Protein AF-A0A101EPQ9-F1 (afdb_monomer_lite)

Structure (mmCIF, N/CA/C/O backbone):
data_AF-A0A101EPQ9-F1
#
_entry.id   AF-A0A101EPQ9-F1
#
loop_
_atom_site.group_PDB
_atom_site.id
_atom_site.type_symbol
_atom_site.label_atom_id
_atom_site.label_alt_id
_atom_site.label_comp_id
_atom_site.label_asym_id
_atom_site.label_entity_id
_atom_site.label_seq_id
_atom_site.pdbx_PDB_ins_code
_atom_site.Cartn_x
_atom_site.Cartn_y
_atom_site.Cartn_z
_atom_site.occupancy
_atom_site.B_iso_or_equiv
_atom_site.auth_seq_id
_atom_site.auth_comp_id
_atom_site.auth_asym_id
_atom_site.auth_atom_id
_atom_site.pdbx_PDB_model_num
ATOM 1 N N . GLU A 1 1 ? -20.419 1.099 19.553 1.00 45.31 1 GLU A N 1
ATOM 2 C CA . GLU A 1 1 ? -19.718 1.010 20.849 1.00 45.31 1 GLU A CA 1
ATOM 3 C C . GLU A 1 1 ? -18.507 1.923 20.828 1.00 45.31 1 GLU A C 1
ATOM 5 O O . GLU A 1 1 ? -17.757 1.906 19.863 1.00 45.31 1 GLU A O 1
ATOM 10 N N . HIS A 1 2 ? -18.383 2.793 21.827 1.00 46.62 2 HIS A N 1
ATOM 11 C CA . HIS A 1 2 ? -17.164 3.565 22.075 1.00 46.62 2 HIS A CA 1
ATOM 12 C C . HIS A 1 2 ? -16.152 2.595 22.698 1.00 46.62 2 HIS A C 1
ATOM 14 O O . HIS A 1 2 ? -16.555 1.888 23.612 1.00 46.62 2 HIS A O 1
ATOM 20 N N . PHE A 1 3 ? -14.903 2.540 22.218 1.00 60.88 3 PHE A N 1
ATOM 21 C CA . PHE A 1 3 ? -13.812 1.714 22.769 1.00 60.88 3 PHE A CA 1
ATOM 22 C C . PHE A 1 3 ? -12.995 2.548 23.778 1.00 60.88 3 PHE A C 1
ATOM 24 O O . PHE A 1 3 ? -11.964 3.107 23.402 1.00 60.88 3 PHE A O 1
ATOM 31 N N . PRO A 1 4 ? -13.426 2.726 25.039 1.00 56.06 4 PRO A N 1
ATOM 32 C CA . PRO A 1 4 ? -12.902 3.780 25.904 1.00 56.06 4 PRO A CA 1
ATOM 33 C C . PRO A 1 4 ? -11.566 3.378 26.555 1.00 56.06 4 PRO A C 1
ATOM 35 O O . PRO A 1 4 ? -10.824 4.247 27.000 1.00 56.06 4 PRO A O 1
ATOM 38 N N . ASP A 1 5 ? -11.228 2.080 26.549 1.00 73.75 5 ASP A N 1
ATOM 39 C CA . ASP A 1 5 ? -10.081 1.507 27.269 1.00 73.75 5 ASP A CA 1
ATOM 40 C C . ASP A 1 5 ? -9.004 0.876 26.365 1.00 73.75 5 ASP A C 1
ATOM 42 O O . ASP A 1 5 ? -8.098 0.192 26.853 1.00 73.75 5 ASP A O 1
ATOM 46 N N . SER A 1 6 ? -9.039 1.115 25.048 1.00 89.00 6 SER A N 1
ATOM 47 C CA . SER A 1 6 ? -8.022 0.566 24.140 1.00 89.00 6 SER A CA 1
ATOM 48 C C . SER A 1 6 ? -6.622 1.108 24.475 1.00 89.00 6 SER A C 1
ATOM 50 O O . SER A 1 6 ? -6.304 2.292 24.303 1.00 89.00 6 SER A O 1
ATOM 52 N N . LYS A 1 7 ? -5.734 0.211 24.929 1.00 93.69 7 LYS A N 1
ATOM 53 C CA . LYS A 1 7 ? -4.316 0.521 25.175 1.00 93.69 7 LYS A CA 1
ATOM 54 C C . LYS A 1 7 ? -3.633 1.004 23.895 1.00 93.69 7 LYS A C 1
ATOM 56 O O . LYS A 1 7 ? -2.824 1.929 23.960 1.00 93.69 7 LYS A O 1
ATOM 61 N N . LEU A 1 8 ? -3.935 0.371 22.761 1.00 94.75 8 LEU A N 1
ATOM 62 C CA . LEU A 1 8 ? -3.335 0.699 21.470 1.00 94.75 8 LEU A CA 1
ATOM 63 C C . LEU A 1 8 ? -3.791 2.066 20.972 1.00 94.75 8 LEU A C 1
ATOM 65 O O . LEU A 1 8 ? -2.949 2.850 20.543 1.00 94.75 8 LEU A O 1
ATOM 69 N N . PHE A 1 9 ? -5.073 2.396 21.131 1.00 94.88 9 PHE A N 1
ATOM 70 C CA . PHE A 1 9 ? -5.587 3.726 20.822 1.00 94.88 9 PHE A CA 1
ATOM 71 C C . PHE A 1 9 ? -4.872 4.806 21.639 1.00 94.88 9 PHE A C 1
ATOM 73 O O . PHE A 1 9 ? -4.343 5.758 21.073 1.00 94.88 9 PHE A O 1
ATOM 80 N N . ARG A 1 10 ? -4.734 4.616 22.960 1.00 95.25 10 ARG A N 1
ATOM 81 C CA . ARG A 1 10 ? -4.016 5.570 23.823 1.00 95.25 10 ARG A CA 1
ATOM 82 C C . ARG A 1 10 ? -2.559 5.773 23.398 1.00 95.25 10 ARG A C 1
ATOM 84 O O . ARG A 1 10 ? -2.060 6.895 23.453 1.00 95.25 10 ARG A O 1
ATOM 91 N N . ILE A 1 11 ? -1.874 4.701 22.995 1.00 95.38 11 ILE A N 1
ATOM 92 C CA . ILE A 1 11 ? -0.500 4.780 22.481 1.00 95.38 11 ILE A CA 1
ATOM 93 C C . ILE A 1 11 ? -0.467 5.549 21.155 1.00 95.38 11 ILE A C 1
ATOM 95 O O . ILE A 1 11 ? 0.345 6.462 21.018 1.00 95.38 11 ILE A O 1
ATOM 99 N N . ALA A 1 12 ? -1.351 5.220 20.209 1.00 95.88 12 ALA A N 1
ATOM 100 C CA . ALA A 1 12 ? -1.421 5.873 18.904 1.00 95.88 12 ALA A CA 1
ATOM 101 C C . ALA A 1 12 ? -1.694 7.380 19.030 1.00 95.88 12 ALA A C 1
ATOM 103 O O . ALA A 1 12 ? -0.976 8.179 18.433 1.00 95.88 12 ALA A O 1
ATOM 104 N N . SER A 1 13 ? -2.641 7.779 19.883 1.00 94.88 13 SER A N 1
ATOM 105 C CA . SER A 1 13 ? -2.959 9.192 20.122 1.00 94.88 13 SER A CA 1
ATOM 106 C C . SER A 1 13 ? -1.809 9.957 20.778 1.00 94.88 13 SER A C 1
ATOM 108 O O . SER A 1 13 ? -1.526 11.090 20.397 1.00 94.88 13 SER A O 1
ATOM 110 N N . LYS A 1 14 ? -1.092 9.346 21.733 1.00 95.06 14 LYS A N 1
ATOM 111 C CA . LYS A 1 14 ? 0.096 9.973 22.340 1.00 95.06 14 LYS A CA 1
ATOM 112 C C . LYS A 1 14 ? 1.255 10.105 21.353 1.00 95.06 14 LYS A C 1
ATOM 114 O O . LYS A 1 14 ? 1.988 11.091 21.403 1.00 95.06 14 LYS A O 1
ATOM 119 N N . LEU A 1 15 ? 1.413 9.134 20.455 1.00 94.12 15 LEU A N 1
ATOM 120 C CA . LEU A 1 15 ? 2.401 9.194 19.383 1.00 94.12 15 LEU A CA 1
ATOM 121 C C . LEU A 1 15 ? 2.076 10.317 18.389 1.00 94.12 15 LEU A C 1
ATOM 123 O O . LEU A 1 15 ? 2.967 11.090 18.044 1.00 94.12 15 LEU A O 1
ATOM 127 N N . GLU A 1 16 ? 0.815 10.443 17.969 1.00 94.88 16 GLU A N 1
ATOM 128 C CA . GLU A 1 16 ? 0.356 11.551 17.126 1.00 94.88 16 GLU A CA 1
ATOM 129 C C . GLU A 1 16 ? 0.611 12.908 17.791 1.00 94.88 16 GLU A C 1
ATOM 131 O O . GLU A 1 16 ? 1.248 13.769 17.185 1.00 94.88 16 GLU A O 1
ATOM 136 N N . GLU A 1 17 ? 0.191 13.082 19.049 1.00 95.00 17 GLU A N 1
ATOM 137 C CA . GLU A 1 17 ? 0.400 14.317 19.816 1.00 95.00 17 GLU A 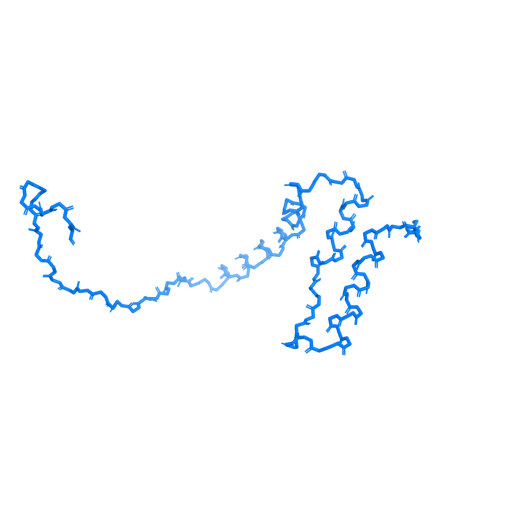CA 1
ATOM 138 C C . GLU A 1 17 ? 1.881 14.714 19.833 1.00 95.00 17 GLU A C 1
ATOM 140 O O . GLU A 1 17 ? 2.225 15.872 19.582 1.00 95.00 17 GLU A O 1
ATOM 145 N N . TYR A 1 18 ? 2.771 13.746 20.067 1.00 94.31 18 TYR A N 1
ATOM 146 C CA . TYR A 1 18 ? 4.210 13.971 20.061 1.00 94.31 18 TYR A CA 1
ATOM 147 C C . TYR A 1 18 ? 4.735 14.372 18.675 1.00 94.31 18 TYR A C 1
ATOM 149 O O . TYR A 1 18 ? 5.464 15.360 18.569 1.00 94.31 18 TYR A O 1
ATOM 157 N N . ILE A 1 19 ? 4.366 13.648 17.613 1.00 93.19 19 ILE A N 1
ATOM 158 C CA . ILE A 1 19 ? 4.818 13.926 16.238 1.00 93.19 19 ILE A CA 1
ATOM 159 C C . ILE A 1 19 ? 4.373 15.324 15.791 1.00 93.19 19 ILE A C 1
ATOM 161 O O . ILE A 1 19 ? 5.189 16.097 15.278 1.00 93.19 19 ILE A O 1
ATOM 165 N N . VAL A 1 20 ? 3.102 15.661 16.030 1.00 92.81 20 VAL A N 1
ATOM 166 C CA . VAL A 1 20 ? 2.505 16.944 15.639 1.00 92.81 20 VAL A CA 1
ATOM 167 C C . VAL A 1 20 ? 3.118 18.094 16.434 1.00 92.81 20 VAL A C 1
ATOM 169 O O . VAL A 1 20 ? 3.541 19.090 15.844 1.00 92.81 20 VAL A O 1
ATOM 172 N N . SER A 1 21 ? 3.235 17.951 17.758 1.00 94.06 21 SER A N 1
ATOM 173 C CA . SER A 1 21 ? 3.770 19.011 18.626 1.00 94.06 21 SER A CA 1
ATOM 174 C C . SER A 1 21 ? 5.240 19.312 18.343 1.00 94.06 21 SER A C 1
ATOM 176 O O . SER A 1 21 ? 5.653 20.469 18.378 1.00 94.06 21 SER A O 1
ATOM 178 N N . ASN A 1 22 ? 6.032 18.288 18.011 1.00 92.94 22 ASN A N 1
ATOM 179 C CA . ASN A 1 22 ? 7.457 18.445 17.716 1.00 92.94 22 ASN A CA 1
ATOM 180 C C . ASN A 1 22 ? 7.745 18.747 16.237 1.00 92.94 22 ASN A C 1
ATOM 182 O O . ASN A 1 22 ? 8.913 18.870 15.867 1.00 92.94 22 ASN A O 1
ATOM 186 N N . LYS A 1 23 ? 6.710 18.863 15.387 1.00 86.69 23 LYS A N 1
ATOM 187 C CA . LYS A 1 23 ? 6.825 19.122 13.939 1.00 86.69 23 LYS A CA 1
ATOM 188 C C . LYS A 1 23 ? 7.907 18.266 13.279 1.00 86.69 23 LYS A C 1
ATOM 190 O O . LYS A 1 23 ? 8.728 18.772 12.510 1.00 86.69 23 LYS A O 1
ATOM 195 N N . ILE A 1 24 ? 7.940 16.971 13.604 1.00 83.75 24 ILE A N 1
ATOM 196 C CA . ILE A 1 24 ? 9.020 16.075 13.178 1.00 83.75 24 ILE A CA 1
ATOM 197 C C . ILE A 1 24 ? 9.041 16.017 11.648 1.00 83.75 24 ILE A C 1
ATOM 199 O O . ILE A 1 24 ? 8.236 15.331 11.029 1.00 83.75 24 ILE A O 1
ATOM 203 N N . LYS A 1 25 ? 9.967 16.761 11.033 1.00 86.88 25 LYS A N 1
ATOM 204 C CA . LYS A 1 25 ? 10.194 16.807 9.578 1.00 86.88 25 LYS A CA 1
ATOM 205 C C . LYS A 1 25 ? 8.941 17.117 8.733 1.00 86.88 25 LYS A C 1
ATOM 207 O O . LYS A 1 25 ? 8.896 16.720 7.574 1.00 86.88 25 LYS A O 1
ATOM 212 N N . ASN A 1 26 ? 7.937 17.807 9.285 1.00 88.12 26 ASN A N 1
ATOM 213 C CA . ASN A 1 26 ? 6.618 17.995 8.648 1.00 88.12 26 ASN A CA 1
ATOM 214 C C . ASN A 1 26 ? 5.939 16.673 8.224 1.00 88.12 26 ASN A C 1
ATOM 216 O O . ASN A 1 26 ? 5.193 16.634 7.247 1.00 88.12 26 ASN A O 1
ATOM 220 N N . ILE A 1 27 ? 6.210 15.584 8.947 1.00 91.31 27 ILE A N 1
ATOM 221 C CA . ILE A 1 27 ? 5.585 14.277 8.747 1.00 91.31 27 ILE A CA 1
ATOM 222 C C . ILE A 1 27 ? 4.403 14.165 9.709 1.00 91.31 27 ILE A C 1
ATOM 224 O O . ILE A 1 27 ? 4.546 14.419 10.903 1.00 91.31 27 ILE A O 1
ATOM 228 N N . TYR A 1 28 ? 3.249 13.760 9.186 1.00 93.00 28 TYR A N 1
ATOM 229 C CA . TYR A 1 28 ? 2.018 13.558 9.948 1.00 93.00 28 TYR A CA 1
ATOM 230 C C . TYR A 1 28 ? 1.595 12.087 9.890 1.00 93.00 28 TYR A C 1
ATOM 232 O O . TYR A 1 28 ? 1.933 11.402 8.918 1.00 93.00 28 TYR A O 1
ATOM 240 N N . PRO A 1 29 ? 0.856 11.587 10.896 1.00 94.12 29 PRO A N 1
ATOM 241 C CA . PRO A 1 29 ? 0.251 10.266 10.816 1.00 94.12 29 PRO A CA 1
ATOM 242 C C . PRO A 1 29 ? -0.607 10.105 9.563 1.00 94.12 29 PRO A C 1
ATOM 244 O O . PRO A 1 29 ? -1.399 10.981 9.216 1.00 94.12 29 PRO A O 1
ATOM 247 N N . ASN A 1 30 ? -0.453 8.973 8.884 1.00 95.56 30 ASN A N 1
ATOM 248 C CA . ASN A 1 30 ? -1.305 8.599 7.764 1.00 95.56 30 ASN A CA 1
ATOM 249 C C . ASN A 1 30 ? -2.472 7.709 8.247 1.00 95.56 30 ASN A C 1
ATOM 251 O O . ASN A 1 30 ? -2.610 7.407 9.435 1.00 95.56 30 ASN A O 1
ATOM 255 N N . VAL A 1 31 ? -3.305 7.256 7.307 1.00 96.06 31 VAL A N 1
ATOM 256 C CA . VAL A 1 31 ? -4.468 6.392 7.582 1.00 96.06 31 VAL A CA 1
ATOM 257 C C . VAL A 1 31 ? -4.109 5.063 8.273 1.00 96.06 31 VAL A C 1
ATOM 259 O O . VAL A 1 31 ? -4.939 4.487 8.982 1.00 96.06 31 VAL A O 1
ATOM 262 N N . ASP A 1 32 ? -2.877 4.575 8.111 1.00 96.75 32 ASP A N 1
ATOM 263 C CA . ASP A 1 32 ? -2.444 3.269 8.618 1.00 96.75 32 ASP A CA 1
ATOM 264 C C . ASP A 1 32 ? -2.263 3.261 10.144 1.00 96.75 32 ASP A C 1
ATOM 266 O O . ASP A 1 32 ? -2.444 2.219 10.782 1.00 96.75 32 ASP A O 1
ATOM 270 N N . LEU A 1 33 ? -1.981 4.423 10.756 1.00 95.69 33 LEU A N 1
ATOM 271 C CA . LEU A 1 33 ? -1.832 4.524 12.211 1.00 95.69 33 LEU A CA 1
ATOM 272 C C . LEU A 1 33 ? -3.112 4.075 12.924 1.00 95.69 33 LEU A C 1
ATOM 274 O O . LEU A 1 33 ? -3.062 3.226 13.807 1.00 95.69 33 LEU A O 1
ATOM 278 N N . TYR A 1 34 ? -4.260 4.620 12.526 1.00 95.62 34 TYR A N 1
ATOM 279 C CA . TYR A 1 34 ? -5.523 4.340 13.205 1.00 95.62 34 TYR A CA 1
ATOM 280 C C . TYR A 1 34 ? -6.249 3.117 12.644 1.00 95.62 34 TYR A C 1
ATOM 282 O O . TYR A 1 34 ? -6.924 2.421 13.400 1.00 95.62 34 TYR A O 1
ATOM 290 N N . SER A 1 35 ? -6.091 2.803 11.354 1.00 96.19 35 SER A N 1
ATOM 291 C CA . SER A 1 35 ? -6.690 1.583 10.793 1.00 96.19 35 SER A CA 1
ATOM 292 C C . SER A 1 35 ? -6.060 0.307 11.359 1.00 96.19 35 SER A C 1
ATOM 294 O O . SER A 1 35 ? -6.786 -0.650 11.610 1.00 96.19 35 SER A O 1
ATOM 296 N N . SER A 1 36 ? -4.756 0.296 11.662 1.00 95.06 36 SER A N 1
ATOM 297 C CA . SER A 1 36 ? -4.121 -0.851 12.331 1.00 95.06 36 SER A CA 1
ATOM 298 C C . SER A 1 36 ? -4.636 -1.068 13.758 1.00 95.06 36 SER A C 1
ATOM 300 O O . SER A 1 36 ? -4.914 -2.206 14.133 1.00 95.06 36 SER A O 1
ATOM 302 N N . VAL A 1 37 ? -4.833 0.010 14.531 1.00 95.44 37 VAL A N 1
ATOM 303 C CA . VAL A 1 37 ? -5.483 -0.058 15.852 1.00 95.44 37 VAL A CA 1
ATOM 304 C C . VAL A 1 37 ? -6.895 -0.614 15.708 1.00 95.44 37 VAL A C 1
ATOM 306 O O . VAL A 1 37 ? -7.249 -1.555 16.405 1.00 95.44 37 VAL A O 1
ATOM 309 N N . LEU A 1 38 ? -7.681 -0.089 14.765 1.00 94.25 38 LEU A N 1
ATOM 310 C CA . LEU A 1 38 ? -9.046 -0.553 14.528 1.00 94.25 38 LEU A CA 1
ATOM 311 C C . LEU A 1 38 ? -9.100 -2.048 14.182 1.00 94.25 38 LEU A C 1
ATOM 313 O O . LEU A 1 38 ? -9.919 -2.767 14.743 1.00 94.25 38 LEU A O 1
ATOM 317 N N . PHE A 1 39 ? -8.246 -2.533 13.278 1.00 95.69 39 PHE A N 1
ATOM 318 C CA . PHE A 1 39 ? -8.248 -3.947 12.897 1.00 95.69 39 PHE A CA 1
ATOM 319 C C . PHE A 1 39 ? -7.846 -4.871 14.049 1.00 95.69 39 PHE A C 1
ATOM 321 O O . PHE A 1 39 ? -8.427 -5.949 14.176 1.00 95.69 39 PHE A O 1
ATOM 328 N N . GLU A 1 40 ? -6.907 -4.448 14.901 1.00 94.88 40 GLU A N 1
ATOM 329 C CA . GLU A 1 40 ? -6.552 -5.208 16.102 1.00 94.88 40 GLU A CA 1
ATOM 330 C C . GLU A 1 40 ? -7.720 -5.257 17.098 1.00 94.88 40 GLU A C 1
ATOM 332 O O . GLU A 1 40 ? -8.053 -6.329 17.596 1.00 94.88 40 GLU A O 1
ATOM 337 N N . GLU A 1 41 ? -8.380 -4.123 17.356 1.00 93.00 41 GLU A N 1
ATOM 338 C CA . GLU A 1 41 ? -9.530 -4.053 18.273 1.00 93.00 41 GLU A CA 1
ATOM 339 C C . GLU A 1 41 ? -10.738 -4.854 17.753 1.00 93.00 41 GLU A C 1
ATOM 341 O O . GLU A 1 41 ? -11.518 -5.388 18.537 1.00 93.00 41 GLU A O 1
ATOM 346 N N . LEU A 1 42 ? -10.870 -4.999 16.431 1.00 93.94 42 LEU A N 1
ATOM 347 C CA . LEU A 1 42 ? -11.855 -5.879 15.791 1.00 93.94 42 LEU A CA 1
ATOM 348 C C . LEU A 1 42 ? -11.446 -7.366 15.799 1.00 93.94 42 LEU A C 1
ATOM 350 O O . LEU A 1 42 ? -12.214 -8.212 15.342 1.00 93.94 42 LEU A O 1
ATOM 354 N N . GLY A 1 43 ? -10.258 -7.701 16.312 1.00 95.12 43 GLY A N 1
ATOM 355 C CA . GLY A 1 43 ? -9.787 -9.076 16.471 1.00 95.12 43 GLY A CA 1
ATOM 356 C C . GLY A 1 43 ? -9.247 -9.722 15.194 1.00 95.12 43 GLY A C 1
ATOM 357 O O . GLY A 1 43 ? -9.126 -10.948 15.135 1.00 95.12 43 GLY A O 1
ATOM 358 N N . PHE A 1 44 ? -8.916 -8.939 14.164 1.00 96.69 44 PHE A N 1
ATOM 359 C CA . PHE A 1 44 ? -8.304 -9.497 12.962 1.00 96.69 44 PHE A CA 1
ATOM 360 C C . PHE A 1 44 ? -6.843 -9.898 13.219 1.00 96.69 44 PHE A C 1
ATOM 362 O O . PHE A 1 44 ? -6.086 -9.138 13.826 1.00 96.69 44 PHE A O 1
ATOM 369 N N . PRO A 1 45 ? -6.387 -11.050 12.699 1.00 96.88 45 PRO A N 1
ATOM 370 C CA . PRO A 1 45 ? -4.970 -11.391 12.688 1.00 96.88 45 PRO A CA 1
ATOM 371 C C . PRO A 1 45 ? -4.143 -10.329 11.946 1.00 96.88 45 PRO A C 1
ATOM 373 O O . PRO A 1 45 ? -4.494 -9.925 10.837 1.00 96.88 45 PRO A O 1
ATOM 376 N N . ARG A 1 46 ? -3.002 -9.905 12.505 1.00 94.69 46 ARG A N 1
ATOM 377 C CA . ARG A 1 46 ? -2.153 -8.848 11.907 1.00 94.69 46 ARG A CA 1
ATOM 378 C C . ARG A 1 46 ? -1.676 -9.156 10.490 1.00 94.69 46 ARG A C 1
ATOM 380 O O . ARG A 1 46 ? -1.554 -8.254 9.666 1.00 94.69 46 ARG A O 1
ATOM 387 N N . ASN A 1 47 ? -1.441 -10.430 10.180 1.00 97.12 47 ASN A N 1
ATOM 388 C CA . ASN A 1 47 ? -1.077 -10.87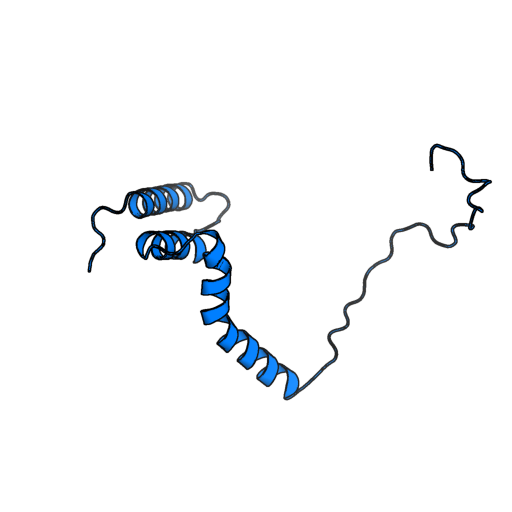0 8.832 1.00 97.12 47 ASN A CA 1
ATOM 389 C C . ASN A 1 47 ? -2.211 -10.684 7.801 1.00 97.12 47 ASN A C 1
ATOM 391 O O . ASN A 1 47 ? -1.961 -10.828 6.608 1.00 97.12 47 ASN A O 1
ATOM 395 N N . MET A 1 48 ? -3.432 -10.339 8.228 1.00 97.75 48 MET A N 1
ATOM 396 C CA . MET A 1 48 ? -4.563 -10.034 7.347 1.00 97.75 48 MET A CA 1
ATOM 397 C C . MET A 1 48 ? -4.753 -8.537 7.066 1.00 97.75 48 MET A C 1
ATOM 399 O O . MET A 1 48 ? -5.569 -8.199 6.211 1.00 97.75 48 MET A O 1
ATOM 403 N N . PHE A 1 49 ? -4.024 -7.621 7.712 1.00 97.50 49 PHE A N 1
ATOM 404 C CA . PHE A 1 49 ? -4.282 -6.176 7.573 1.00 97.50 49 PHE A CA 1
ATOM 405 C C . PHE A 1 49 ? -4.140 -5.686 6.124 1.00 97.50 49 PHE A C 1
ATOM 407 O O . PHE A 1 49 ? -4.990 -4.951 5.622 1.00 97.50 49 PHE A O 1
ATOM 414 N N . THR A 1 50 ? -3.120 -6.161 5.405 1.00 97.62 50 THR A N 1
ATOM 415 C CA . THR A 1 50 ? -2.941 -5.847 3.979 1.00 97.62 50 THR A CA 1
ATOM 416 C C . THR A 1 50 ? -4.068 -6.420 3.116 1.00 97.62 50 THR A C 1
ATOM 418 O O . THR A 1 50 ? -4.491 -5.782 2.153 1.00 97.62 50 THR A O 1
ATOM 421 N N . ALA A 1 51 ? -4.598 -7.595 3.469 1.00 97.88 51 ALA A N 1
ATOM 422 C CA . ALA A 1 51 ? -5.738 -8.178 2.768 1.00 97.88 51 ALA A CA 1
ATOM 423 C C . ALA A 1 51 ? -7.010 -7.344 2.991 1.00 97.88 51 ALA A C 1
ATOM 425 O O . ALA A 1 51 ? -7.702 -7.032 2.027 1.00 97.88 51 ALA A O 1
ATOM 426 N N . LEU A 1 52 ? -7.273 -6.897 4.225 1.00 97.44 52 LEU A N 1
ATOM 427 C CA . LEU A 1 52 ? -8.388 -5.995 4.542 1.00 97.44 52 LEU A CA 1
ATOM 428 C C . LEU A 1 52 ? -8.288 -4.682 3.759 1.00 97.44 52 LEU A C 1
ATOM 430 O O . LEU A 1 52 ? -9.260 -4.265 3.131 1.00 97.44 52 LEU A O 1
ATOM 434 N N . PHE A 1 53 ? -7.100 -4.079 3.700 1.00 97.62 53 PHE A N 1
ATOM 435 C CA . PHE A 1 53 ? -6.847 -2.920 2.845 1.00 97.62 53 PHE A CA 1
ATOM 436 C C . PHE A 1 53 ? -7.200 -3.199 1.375 1.00 97.62 53 PHE A C 1
ATOM 438 O O . PHE A 1 53 ? -7.878 -2.390 0.737 1.00 97.62 53 PHE A O 1
ATOM 445 N N . ALA A 1 54 ? -6.780 -4.350 0.840 1.00 98.19 54 ALA A N 1
ATOM 446 C CA . ALA A 1 54 ? -7.048 -4.724 -0.544 1.00 98.19 54 ALA A CA 1
ATOM 447 C C . ALA A 1 54 ? -8.55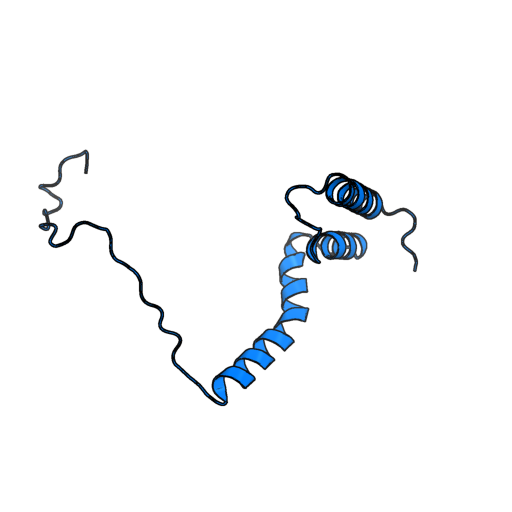2 -4.882 -0.824 1.00 98.19 54 ALA A C 1
ATOM 449 O O . ALA A 1 54 ? -9.010 -4.446 -1.879 1.00 98.19 54 ALA A O 1
ATOM 450 N N . THR A 1 55 ? -9.336 -5.413 0.127 1.00 97.94 55 THR A N 1
ATOM 451 C CA . THR A 1 55 ? -10.801 -5.527 -0.034 1.00 97.94 55 THR A CA 1
ATOM 452 C C . THR A 1 55 ? -11.483 -4.175 -0.233 1.00 97.94 55 THR A C 1
ATOM 454 O O . THR A 1 55 ? -12.390 -4.067 -1.051 1.00 97.94 55 THR A O 1
ATOM 457 N N . ALA A 1 56 ? -11.019 -3.125 0.449 1.00 96.81 56 ALA A N 1
ATOM 458 C CA . ALA A 1 56 ? -11.529 -1.774 0.239 1.00 96.81 56 ALA A CA 1
ATOM 459 C C . ALA A 1 56 ? -10.976 -1.157 -1.058 1.00 96.81 56 ALA A C 1
ATOM 461 O O . ALA A 1 56 ? -11.690 -0.473 -1.791 1.00 96.81 56 ALA A O 1
ATOM 462 N N . ARG A 1 57 ? -9.693 -1.394 -1.361 1.00 98.31 57 ARG A N 1
ATOM 463 C CA . ARG A 1 57 ? -8.996 -0.722 -2.465 1.00 98.31 57 ARG A CA 1
ATOM 464 C C . ARG A 1 57 ? -9.331 -1.282 -3.850 1.00 98.31 57 ARG A C 1
ATOM 466 O O . ARG A 1 57 ? -9.204 -0.545 -4.827 1.00 98.31 57 ARG A O 1
ATOM 473 N N . VAL A 1 58 ? -9.825 -2.519 -3.945 1.00 98.62 58 VAL A N 1
ATOM 474 C CA . VAL A 1 58 ? -10.174 -3.171 -5.222 1.00 98.62 58 VAL A CA 1
ATOM 475 C C . VAL A 1 58 ? -11.178 -2.376 -6.060 1.00 98.62 58 VAL A C 1
ATOM 477 O O . VAL A 1 58 ? -11.065 -2.352 -7.286 1.00 98.62 58 VAL A O 1
ATOM 480 N N . VAL A 1 59 ? -12.106 -1.657 -5.420 1.00 98.56 59 VAL A N 1
ATOM 481 C CA . VAL A 1 59 ? -13.066 -0.787 -6.119 1.00 98.56 59 VAL A CA 1
ATOM 482 C C . VAL A 1 59 ? -12.337 0.356 -6.826 1.00 98.56 59 VAL A C 1
ATOM 484 O O . VAL A 1 59 ? -12.560 0.586 -8.011 1.00 98.56 59 VAL A O 1
ATOM 487 N N . GLY A 1 60 ? -11.413 1.025 -6.130 1.00 98.56 60 GLY A N 1
ATOM 488 C CA . GLY A 1 60 ? -10.611 2.107 -6.702 1.00 98.56 60 GLY A CA 1
ATOM 489 C C . GLY A 1 60 ? -9.663 1.622 -7.798 1.00 98.56 60 GLY A C 1
ATOM 490 O O . GLY A 1 60 ? -9.558 2.261 -8.840 1.00 98.56 60 GLY A O 1
ATOM 491 N N . TRP A 1 61 ? -9.017 0.465 -7.609 1.00 98.75 61 TRP A N 1
ATOM 492 C CA . TRP A 1 61 ? -8.175 -0.138 -8.649 1.00 98.75 61 TRP A CA 1
ATOM 493 C C . TRP A 1 61 ? -8.970 -0.438 -9.917 1.00 98.75 61 TRP A C 1
ATOM 495 O O . TRP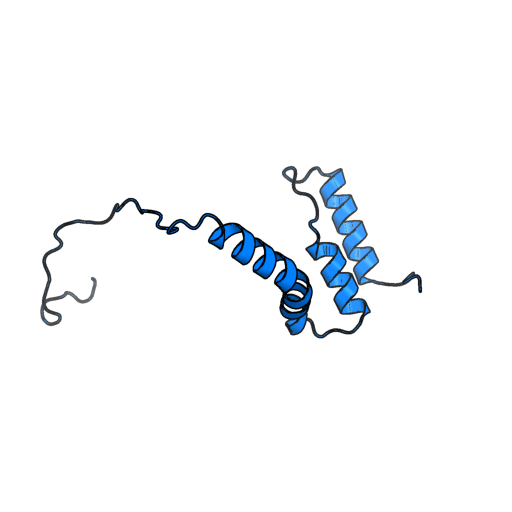 A 1 61 ? -8.542 -0.075 -11.008 1.00 98.75 61 TRP A O 1
ATOM 505 N N . THR A 1 62 ? -10.146 -1.049 -9.774 1.00 98.69 62 THR A N 1
ATOM 506 C CA . THR A 1 62 ? -11.003 -1.385 -10.917 1.00 98.69 62 THR A CA 1
ATOM 507 C C . THR A 1 62 ? -11.500 -0.123 -11.620 1.00 98.69 62 THR A C 1
ATOM 509 O O . THR A 1 62 ? -11.459 -0.056 -12.846 1.00 98.69 62 THR A O 1
ATOM 512 N N . ALA A 1 63 ? -11.902 0.901 -10.861 1.00 98.69 63 ALA A N 1
ATOM 513 C CA . ALA A 1 63 ? -12.323 2.184 -11.416 1.00 98.69 63 ALA A CA 1
ATOM 514 C C . ALA A 1 63 ? -11.205 2.853 -12.232 1.00 98.69 63 ALA A C 1
ATOM 516 O O . ALA A 1 63 ? -11.442 3.230 -13.376 1.00 98.69 63 ALA A O 1
ATOM 517 N N . HIS A 1 64 ? -9.981 2.925 -11.698 1.00 98.50 64 HIS A N 1
ATOM 518 C CA . HIS A 1 64 ? -8.845 3.498 -12.426 1.00 98.50 64 HIS A CA 1
ATOM 519 C C . HIS A 1 64 ? -8.453 2.687 -13.662 1.00 98.50 64 HIS A C 1
ATOM 521 O O . HIS A 1 64 ? -8.060 3.274 -14.665 1.00 98.50 64 HIS A O 1
ATOM 527 N N . VAL A 1 65 ? -8.573 1.355 -13.634 1.00 98.50 65 VAL A N 1
ATOM 528 C CA . VAL A 1 65 ? -8.353 0.536 -14.836 1.00 98.50 65 VAL A CA 1
ATOM 529 C C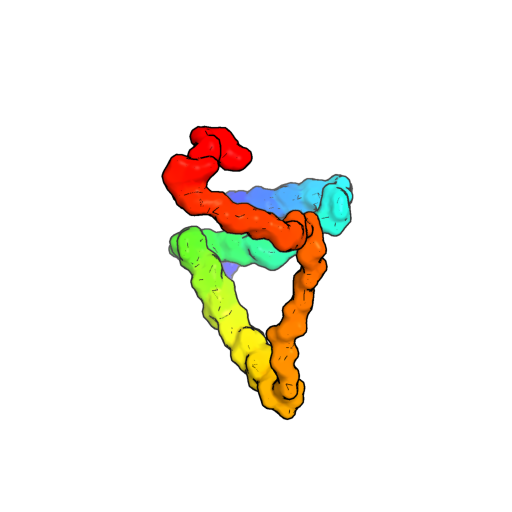 . VAL A 1 65 ? -9.386 0.877 -15.908 1.00 98.50 65 VAL A C 1
ATOM 531 O O . VAL A 1 65 ? -8.998 1.112 -17.047 1.00 98.50 65 VAL A O 1
ATOM 534 N N . ILE A 1 66 ? -10.674 0.948 -15.554 1.00 98.50 66 ILE A N 1
ATOM 535 C CA . ILE A 1 66 ? -11.756 1.307 -16.486 1.00 98.50 66 ILE A CA 1
ATOM 536 C C . ILE A 1 66 ? -11.541 2.714 -17.064 1.00 98.50 66 ILE A C 1
ATOM 538 O O . ILE A 1 66 ? -11.668 2.910 -18.271 1.00 98.50 66 ILE A O 1
ATOM 542 N N . GLU A 1 67 ? -11.184 3.676 -16.213 1.00 98.56 67 GLU A N 1
ATOM 543 C CA . GLU A 1 67 ? -10.853 5.044 -16.618 1.00 98.56 67 GLU A CA 1
ATOM 544 C C . GLU A 1 67 ? -9.678 5.056 -17.603 1.00 98.56 67 GLU A C 1
ATOM 546 O O . GLU A 1 67 ? -9.786 5.632 -18.684 1.00 98.56 67 GLU A O 1
ATOM 551 N N . TYR A 1 68 ? -8.592 4.348 -17.287 1.00 98.62 68 TYR A N 1
ATOM 552 C CA . TYR A 1 68 ? -7.394 4.314 -18.121 1.00 98.62 68 TYR A CA 1
ATOM 553 C C . TYR A 1 68 ? -7.638 3.686 -19.495 1.00 98.62 68 TYR A C 1
ATOM 555 O O . TYR A 1 68 ? -7.173 4.209 -20.504 1.00 98.62 68 TYR A O 1
ATOM 563 N N . VAL A 1 69 ? -8.383 2.576 -19.563 1.00 98.00 69 VAL A N 1
ATOM 564 C CA . VAL A 1 69 ? -8.626 1.889 -20.842 1.00 98.00 69 VAL A CA 1
ATOM 565 C C . VAL A 1 69 ? -9.575 2.653 -21.770 1.00 98.00 69 VAL A C 1
ATOM 567 O O . VAL A 1 69 ? -9.617 2.342 -22.959 1.00 98.00 69 VAL A O 1
ATOM 570 N N . SER A 1 70 ? -10.315 3.646 -21.259 1.00 98.00 70 SER A N 1
ATOM 571 C CA . SER A 1 70 ? -11.216 4.479 -22.068 1.00 98.00 70 SER A CA 1
ATOM 572 C C . SER A 1 70 ? -10.480 5.397 -23.056 1.00 98.00 70 SER A C 1
ATOM 574 O O . SER A 1 70 ? -10.999 5.653 -24.140 1.00 98.00 70 SER A O 1
ATOM 576 N N . ASP A 1 71 ? -9.253 5.812 -22.722 1.00 97.44 71 ASP A N 1
ATOM 577 C CA . ASP A 1 71 ? -8.313 6.536 -23.592 1.00 97.44 71 ASP A CA 1
ATOM 578 C C . ASP A 1 71 ? -6.901 5.945 -23.426 1.00 97.44 71 ASP A C 1
ATOM 580 O O . ASP A 1 71 ? -5.962 6.551 -22.903 1.00 97.44 71 ASP A O 1
ATOM 584 N N . ASN A 1 72 ? -6.789 4.665 -23.780 1.00 96.56 72 ASN A N 1
ATOM 585 C CA . ASN A 1 72 ? -5.645 3.838 -23.425 1.00 96.56 72 ASN A CA 1
ATOM 586 C C . ASN A 1 72 ? -4.331 4.290 -24.083 1.00 96.56 72 ASN A C 1
ATOM 588 O O . ASN A 1 72 ? -4.249 4.504 -25.294 1.00 96.56 72 ASN A O 1
ATOM 592 N N . LYS A 1 73 ? -3.244 4.262 -23.305 1.00 97.75 73 LYS A N 1
ATOM 593 C CA . LYS A 1 73 ? -1.871 4.423 -23.798 1.00 97.75 73 LYS A CA 1
ATOM 594 C C . LYS A 1 73 ? -0.964 3.357 -23.186 1.00 97.75 73 LYS A C 1
ATOM 596 O O . LYS A 1 73 ? -1.181 2.896 -22.078 1.00 97.75 73 LYS A O 1
ATOM 601 N N . LEU A 1 74 ? 0.080 2.933 -23.893 1.00 97.62 74 LEU A N 1
ATOM 602 C CA . LEU A 1 74 ? 1.064 2.033 -23.289 1.00 97.62 74 LEU A CA 1
ATOM 603 C C . LEU A 1 74 ? 1.923 2.805 -22.274 1.00 97.62 74 LEU A C 1
ATOM 605 O O . LEU A 1 74 ? 2.630 3.745 -22.649 1.00 97.62 74 LEU A O 1
ATOM 609 N N . ILE A 1 75 ? 1.922 2.371 -21.011 1.00 97.62 75 ILE A N 1
ATOM 610 C CA . ILE A 1 75 ? 2.870 2.852 -19.996 1.00 97.62 75 ILE A CA 1
ATOM 611 C C . ILE A 1 75 ? 4.228 2.190 -20.259 1.00 97.62 75 ILE A C 1
ATOM 613 O O . ILE A 1 75 ? 4.439 1.028 -19.919 1.00 97.62 75 ILE A O 1
ATOM 617 N N . ARG A 1 76 ? 5.149 2.926 -20.891 1.00 98.06 76 ARG A N 1
ATOM 618 C CA . ARG A 1 76 ? 6.507 2.457 -21.212 1.00 98.06 76 ARG A CA 1
ATOM 619 C C . ARG A 1 76 ? 7.559 3.506 -20.824 1.00 98.06 76 ARG A C 1
ATOM 621 O O . ARG A 1 76 ? 7.982 4.275 -21.688 1.00 98.06 76 ARG A O 1
ATOM 628 N N . PRO A 1 77 ? 7.960 3.581 -19.543 1.00 97.81 77 PRO A N 1
ATOM 629 C CA . PRO A 1 77 ? 9.069 4.434 -19.127 1.00 97.81 77 PRO A CA 1
ATOM 630 C C . PRO A 1 77 ? 10.406 3.916 -19.685 1.00 97.81 77 PRO A C 1
ATOM 632 O O . PRO A 1 77 ? 10.526 2.753 -20.073 1.00 97.81 77 PRO A O 1
ATOM 635 N N . THR A 1 78 ? 11.414 4.786 -19.713 1.00 97.56 78 THR A N 1
ATOM 636 C CA . THR A 1 78 ? 12.800 4.455 -20.076 1.00 97.56 78 THR A CA 1
ATOM 637 C C . THR A 1 78 ? 13.711 4.557 -18.857 1.00 97.56 78 THR A C 1
ATOM 639 O O . THR A 1 7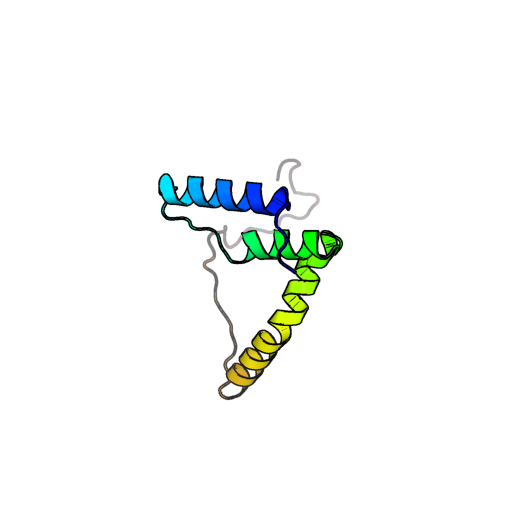8 ? 13.337 5.130 -17.834 1.00 97.56 78 THR A O 1
ATOM 642 N N . SER A 1 79 ? 14.924 4.026 -18.972 1.00 97.38 79 SER A N 1
ATOM 643 C CA . SER A 1 79 ? 15.961 4.138 -17.947 1.00 97.38 79 SER A CA 1
ATOM 644 C C . SER A 1 79 ? 17.236 4.705 -18.554 1.00 97.38 79 SER A C 1
ATOM 646 O O . SER A 1 79 ? 17.508 4.499 -19.736 1.00 97.38 79 SER A O 1
ATOM 648 N N . GLU A 1 80 ? 18.007 5.413 -17.735 1.00 97.62 80 GLU A N 1
ATOM 649 C CA . GLU A 1 80 ? 19.353 5.859 -18.080 1.00 97.62 80 GLU A CA 1
ATOM 650 C C . GLU A 1 80 ? 20.348 4.750 -17.728 1.00 97.62 80 GLU A C 1
ATOM 652 O O . GLU A 1 80 ? 20.386 4.272 -16.593 1.00 97.62 80 GLU A O 1
ATOM 657 N N . TYR A 1 81 ? 21.126 4.305 -18.713 1.00 96.31 81 TYR A N 1
ATOM 658 C CA . TYR A 1 81 ? 22.166 3.307 -18.498 1.00 96.31 81 TYR A CA 1
ATOM 659 C C . TYR A 1 81 ? 23.482 3.994 -18.121 1.00 96.31 81 TYR A C 1
ATOM 661 O O . TYR A 1 81 ? 23.993 4.804 -18.887 1.00 96.31 81 TYR A O 1
ATOM 669 N N . VAL A 1 82 ? 24.033 3.639 -16.957 1.00 97.25 82 VAL A N 1
ATOM 670 C CA . VAL A 1 82 ? 25.298 4.184 -16.416 1.00 97.25 82 VAL A CA 1
ATOM 671 C C . VAL A 1 82 ? 26.363 3.103 -16.186 1.00 97.25 82 VAL A C 1
ATOM 673 O O . VAL A 1 82 ? 27.361 3.337 -15.508 1.00 97.25 82 VAL A O 1
ATOM 676 N N . GLY A 1 83 ? 26.126 1.893 -16.696 1.00 96.69 83 GLY A N 1
ATOM 677 C CA . GLY A 1 83 ? 27.075 0.787 -16.606 1.00 96.69 83 GLY A CA 1
ATOM 678 C C . GLY A 1 83 ? 28.157 0.846 -17.690 1.00 96.69 83 GLY A C 1
ATOM 679 O O . GLY A 1 83 ? 28.101 1.686 -18.592 1.00 96.69 83 GLY A O 1
ATOM 680 N N . PRO A 1 84 ? 29.152 -0.049 -17.623 1.00 95.12 84 PRO A N 1
ATOM 681 C CA . PRO A 1 84 ? 30.132 -0.200 -18.688 1.00 95.12 84 PRO A CA 1
ATOM 682 C C . PRO A 1 84 ? 29.477 -0.791 -19.945 1.00 95.12 84 PRO A C 1
ATOM 684 O O . PRO A 1 84 ? 28.869 -1.859 -19.900 1.00 95.12 84 PRO A O 1
ATOM 687 N N . MET A 1 85 ? 29.624 -0.103 -21.075 1.00 95.12 85 MET A N 1
ATOM 688 C CA . MET A 1 85 ? 29.234 -0.621 -22.389 1.00 95.12 85 MET A CA 1
ATOM 689 C C . MET A 1 85 ? 30.343 -1.506 -22.966 1.00 95.12 85 MET A C 1
ATOM 691 O O . MET A 1 85 ? 31.506 -1.363 -22.594 1.00 95.12 85 MET A O 1
ATOM 695 N N . ASP A 1 86 ? 29.972 -2.404 -23.880 1.00 94.19 86 ASP A N 1
ATOM 696 C CA . ASP A 1 86 ? 30.913 -3.206 -24.675 1.00 94.19 86 ASP A CA 1
ATOM 697 C C . ASP A 1 86 ? 31.891 -4.061 -23.844 1.00 94.19 86 ASP A C 1
ATOM 699 O O . ASP A 1 86 ? 33.036 -4.288 -24.234 1.00 94.19 86 ASP A O 1
ATOM 703 N N . VAL A 1 87 ? 31.435 -4.562 -22.690 1.00 93.56 87 VAL A N 1
ATOM 704 C CA . VAL A 1 87 ? 32.220 -5.483 -21.857 1.00 93.56 87 VAL A CA 1
ATOM 705 C C . VAL A 1 87 ? 32.465 -6.779 -22.624 1.00 93.56 87 VAL A C 1
ATOM 707 O O . VAL A 1 87 ? 31.523 -7.485 -22.996 1.00 93.56 87 VAL A O 1
ATOM 710 N N . GLU A 1 88 ? 33.738 -7.100 -22.843 1.00 94.38 88 GLU A N 1
ATOM 711 C CA . GLU A 1 88 ? 34.125 -8.333 -23.515 1.00 94.38 88 GLU A CA 1
ATOM 712 C C . GLU A 1 88 ? 33.684 -9.546 -22.689 1.00 94.38 88 GLU A C 1
ATOM 714 O O . GLU A 1 88 ? 33.930 -9.647 -21.485 1.00 94.38 88 GLU A O 1
ATOM 719 N N . TYR A 1 89 ? 33.012 -10.491 -23.343 1.00 93.50 89 TYR A N 1
ATOM 720 C CA . TYR A 1 89 ? 32.623 -11.731 -22.692 1.00 93.50 89 TYR A CA 1
ATOM 721 C C . TYR A 1 89 ? 33.855 -12.603 -22.428 1.00 93.50 89 TYR A C 1
ATOM 723 O O . TYR A 1 89 ? 34.514 -13.063 -23.360 1.00 93.50 89 TYR A O 1
ATOM 731 N N . ILE A 1 90 ? 34.106 -12.914 -21.157 1.00 92.81 90 ILE A N 1
ATOM 732 C CA . ILE A 1 90 ? 35.142 -13.866 -20.748 1.00 92.81 90 ILE A CA 1
ATOM 733 C C . ILE A 1 90 ? 34.481 -15.236 -20.486 1.00 92.81 90 ILE A C 1
ATOM 735 O O . ILE A 1 90 ? 33.577 -15.320 -19.637 1.00 92.81 90 ILE A O 1
ATOM 739 N N . PRO A 1 91 ? 34.889 -16.320 -21.187 1.00 95.19 91 PRO A N 1
ATOM 740 C CA . PRO A 1 91 ? 34.447 -17.685 -20.890 1.00 95.19 91 PRO A CA 1
ATOM 741 C C . PRO A 1 91 ? 34.685 -18.043 -19.427 1.00 95.19 91 PRO A C 1
ATOM 743 O O . PRO A 1 91 ? 35.662 -17.592 -18.834 1.00 95.19 91 PRO A O 1
ATOM 746 N N . ILE A 1 92 ? 33.797 -18.840 -18.836 1.00 93.31 92 ILE A N 1
ATOM 747 C CA . ILE A 1 92 ? 33.790 -19.085 -17.387 1.00 93.31 92 ILE A CA 1
ATOM 748 C C . ILE A 1 92 ? 35.109 -19.677 -16.872 1.00 93.31 92 ILE A C 1
ATOM 750 O O . ILE A 1 92 ? 35.551 -19.312 -15.791 1.00 93.31 92 ILE A O 1
ATOM 754 N N . GLU A 1 93 ? 35.782 -20.499 -17.675 1.00 94.62 93 GLU A N 1
ATOM 755 C CA . GLU A 1 93 ? 37.067 -21.131 -17.355 1.00 94.62 93 GLU A CA 1
ATOM 756 C C . GLU A 1 93 ? 38.235 -20.132 -17.319 1.00 94.62 93 GLU A C 1
ATOM 758 O O . GLU A 1 93 ? 39.327 -20.474 -16.873 1.00 94.62 93 GLU A O 1
ATOM 763 N N . ARG A 1 94 ? 38.024 -18.917 -17.842 1.00 90.75 94 ARG A N 1
ATOM 764 C CA . ARG A 1 94 ? 39.021 -17.842 -17.953 1.00 90.75 94 ARG A CA 1
ATOM 765 C C . ARG A 1 94 ? 38.718 -16.641 -17.060 1.00 90.75 94 ARG A C 1
ATOM 767 O O . ARG A 1 94 ? 39.430 -15.645 -17.145 1.00 90.75 94 ARG A O 1
ATOM 774 N N . ARG A 1 95 ? 37.659 -16.705 -16.253 1.00 92.12 95 ARG A N 1
ATOM 775 C CA . ARG A 1 95 ? 37.361 -15.680 -15.245 1.00 92.12 95 ARG A CA 1
ATOM 776 C C . ARG A 1 95 ? 38.271 -15.913 -14.044 1.00 92.12 95 ARG A C 1
ATOM 778 O O . ARG A 1 95 ? 38.521 -17.066 -13.695 1.00 92.12 95 ARG A O 1
ATOM 785 N N . ASP A 1 96 ? 38.788 -14.846 -13.447 1.00 84.75 96 ASP A N 1
ATOM 786 C CA . ASP A 1 96 ? 39.517 -14.976 -12.189 1.00 84.75 96 ASP A CA 1
ATOM 787 C C . ASP A 1 96 ? 38.547 -15.249 -11.022 1.00 84.75 96 ASP A C 1
ATOM 789 O O . ASP A 1 96 ? 37.325 -15.156 -11.151 1.00 84.75 96 ASP A O 1
ATOM 793 N N . GLU A 1 97 ? 39.093 -15.663 -9.880 1.00 69.69 97 GLU A N 1
ATOM 794 C CA . GLU A 1 97 ? 38.319 -15.986 -8.676 1.00 69.69 97 GLU A CA 1
ATOM 795 C C . GLU A 1 97 ? 37.738 -14.751 -7.959 1.00 69.69 97 GLU A C 1
ATOM 797 O O . GLU A 1 97 ? 36.971 -14.912 -7.010 1.00 69.69 97 GLU A O 1
ATOM 802 N N . ASN A 1 98 ? 38.059 -13.533 -8.418 1.00 61.91 98 ASN A N 1
ATOM 803 C CA . ASN A 1 98 ? 37.686 -12.284 -7.750 1.00 61.91 98 ASN A CA 1
ATOM 804 C C . ASN A 1 98 ? 36.615 -11.462 -8.482 1.00 61.91 98 ASN A C 1
ATOM 806 O O . ASN A 1 98 ? 35.975 -10.646 -7.818 1.00 61.91 98 ASN A O 1
ATOM 810 N N . GLY A 1 99 ? 36.352 -11.728 -9.765 1.00 55.09 99 GLY A N 1
ATOM 811 C CA . GLY A 1 99 ? 35.297 -11.059 -10.532 1.00 55.09 99 GLY A CA 1
ATOM 812 C C . GLY A 1 99 ? 35.709 -9.693 -11.060 1.00 55.09 99 GLY A C 1
ATOM 813 O O . GLY A 1 99 ? 35.886 -8.762 -10.244 1.00 55.09 99 GLY A O 1
#

pLDDT: mean 92.37, std 10.75, range [45.31, 98.75]

Radius of gyration: 24.86 Å; chains: 1; bounding box: 59×40×52 Å

Foldseek 3Di:
DDPPDQPLVVVLVVVQVVCVVVCPVVDHDDPCSVLQSVCVVVVHDSVCSVVVVCVVCVVVVVVVVVVQVVPDDDPDDDDDDPDDPPDDDDPPVRDDPPD

Organism: NCBI:txid93929

Sequence (99 aa):
EHFPDSKLFRIASKLEEYIVSNKIKNIYPNVDLYSSVLFEELGFPRNMFTALFATARVVGWTAHVIEYVSDNKLIRPTSEYVGPMDVEYIPIERRDENG

Secondary structure (DSSP, 8-state):
---TT-HHHHHHHHHHHHHHHTTGGG----HHHHHHHHHHHTT--GGGHHHHHHHHHHHHHHHHHHHHHHT-----------SPSSPPPPPGGGS-S--

InterPro domains:
  IPR002020 Citrate synthase [PF00285] (4-78)
  IPR002020 Citrate synthase [PR00143] (28-44)
  IPR002020 Citrate synthase [PR00143] (48-62)
  IPR002020 Citrate synthase [PTHR11739] (4-94)
  IPR016142 Citrate synthase-like, large alpha subdomain [G3DSA:1.10.580.10] (43-77)
  IPR016143 Citrate synthase-like, small alpha subdomain [G3DSA:1.10.230.10] (4-42)
  IPR036969 Citrate synthase superfamily [SSF48256] (1-95)